Protein AF-A0A919L2W4-F1 (afdb_monomer)

Secondary structure (DSSP, 8-state):
--------TTPPPSS-TT----SSHHHHHHHHHHHHHHHHHHHHHHHTT-S-HHHHHHHHHHHHHHHHHHHHHHHHHHHHHH-S---

Sequence (87 aa):
MSGSTRHEWGRPAEGPWWRFVPRNRASGVLSLVAGVLLVGQSVLYLALGGDSAGRTVLEVVVGVLGVLLVLRSVDGLRVLDRGPGPE

Radius of gyration: 18.16 Å; Cα contacts (8 Å, |Δi|>4): 69; chains: 1; bounding box: 36×19×65 Å

Mean predicted aligned error: 10.89 Å

Structure (mmCIF, N/CA/C/O backbone):
data_AF-A0A919L2W4-F1
#
_entry.id   AF-A0A919L2W4-F1
#
loop_
_atom_site.group_PDB
_atom_site.id
_atom_site.type_symbol
_atom_site.label_atom_id
_atom_site.label_alt_id
_atom_site.label_comp_id
_atom_site.label_asym_id
_atom_site.label_entity_id
_atom_site.label_seq_id
_atom_site.pdbx_PDB_ins_code
_atom_site.Cartn_x
_atom_site.Cartn_y
_atom_site.Cartn_z
_atom_site.occupancy
_atom_site.B_iso_or_equiv
_atom_site.auth_seq_id
_atom_site.auth_comp_id
_atom_site.auth_asym_id
_atom_site.auth_atom_id
_atom_site.pdbx_PDB_model_num
ATOM 1 N N . MET A 1 1 ? -14.609 0.532 47.370 1.00 41.41 1 MET A N 1
ATOM 2 C CA . MET A 1 1 ? -14.983 1.033 46.029 1.00 41.41 1 MET A CA 1
ATOM 3 C C . MET A 1 1 ? -13.852 1.917 45.530 1.00 41.41 1 MET A C 1
ATOM 5 O O . MET A 1 1 ? -13.687 3.013 46.039 1.00 41.41 1 MET A O 1
ATOM 9 N N . SER A 1 2 ? -13.013 1.412 44.628 1.00 42.03 2 SER A N 1
ATOM 10 C CA . SER A 1 2 ? -11.986 2.205 43.940 1.00 42.03 2 SER A CA 1
ATOM 11 C C . SER A 1 2 ? -11.715 1.529 42.599 1.00 42.03 2 SER A C 1
ATOM 13 O O . SER A 1 2 ? -10.832 0.687 42.472 1.00 42.03 2 SER A O 1
ATOM 15 N N . GLY A 1 3 ? -12.590 1.796 41.630 1.00 42.59 3 GLY A N 1
ATOM 16 C CA . GLY A 1 3 ? -12.403 1.382 40.245 1.00 42.59 3 GLY A CA 1
ATOM 17 C C . GLY A 1 3 ? -11.583 2.452 39.550 1.00 42.59 3 GLY A C 1
ATOM 18 O O . GLY A 1 3 ? -12.140 3.415 39.032 1.00 42.59 3 GLY A O 1
ATOM 19 N N . SER A 1 4 ? -10.256 2.333 39.600 1.00 48.19 4 SER A N 1
ATOM 20 C CA . SER A 1 4 ? -9.386 3.219 38.837 1.00 48.19 4 SER A CA 1
ATOM 21 C C . SER A 1 4 ? -9.580 2.929 37.350 1.00 48.19 4 SER A C 1
ATOM 23 O O . SER A 1 4 ? -9.031 1.963 36.823 1.00 48.19 4 SER A O 1
ATOM 25 N N . THR A 1 5 ? -10.335 3.778 36.662 1.00 50.91 5 THR A N 1
ATOM 26 C CA . THR A 1 5 ? -10.355 3.876 35.201 1.00 50.91 5 THR A CA 1
ATOM 27 C C . THR A 1 5 ? -9.020 4.458 34.735 1.00 50.91 5 THR A C 1
ATOM 29 O O . THR A 1 5 ? -8.931 5.608 34.303 1.00 50.91 5 THR A O 1
ATOM 32 N N . ARG A 1 6 ? -7.934 3.686 34.869 1.00 45.25 6 ARG A N 1
ATOM 33 C CA . ARG A 1 6 ? -6.715 3.971 34.118 1.00 45.25 6 ARG A CA 1
ATOM 34 C C . ARG A 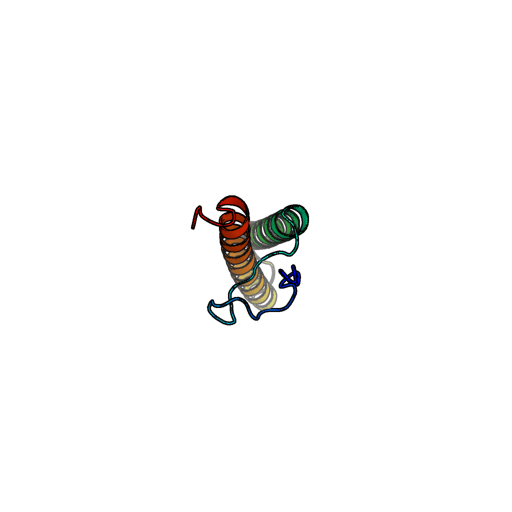1 6 ? -7.022 3.620 32.680 1.00 45.25 6 ARG A C 1
ATOM 36 O O . ARG A 1 6 ? -7.026 2.459 32.301 1.00 45.25 6 ARG A O 1
ATOM 43 N N . HIS A 1 7 ? -7.297 4.658 31.906 1.00 45.56 7 HIS A N 1
ATOM 44 C CA . HIS A 1 7 ? -7.071 4.653 30.478 1.00 45.56 7 HIS A CA 1
ATOM 45 C C . HIS A 1 7 ? -5.772 3.895 30.156 1.00 45.56 7 HIS A C 1
ATOM 47 O O . HIS A 1 7 ? -4.678 4.392 30.424 1.00 45.56 7 HIS A O 1
ATOM 53 N N . GLU A 1 8 ? -5.894 2.702 29.582 1.00 47.16 8 GLU A N 1
ATOM 54 C CA . GLU A 1 8 ? -4.772 1.874 29.130 1.00 47.16 8 GLU A CA 1
ATOM 55 C C . GLU A 1 8 ? -4.188 2.397 27.812 1.00 47.16 8 GLU A C 1
ATOM 57 O O . GLU A 1 8 ? -3.970 1.664 26.850 1.00 47.16 8 GLU A O 1
ATOM 62 N N . TRP A 1 9 ? -3.915 3.700 27.751 1.00 44.12 9 TRP A N 1
ATOM 63 C CA . TRP A 1 9 ? -3.072 4.251 26.703 1.00 44.12 9 TRP A CA 1
ATOM 64 C C . TRP A 1 9 ? -1.630 3.847 27.010 1.00 44.12 9 TRP A C 1
ATOM 66 O O . TRP A 1 9 ? -1.031 4.352 27.956 1.00 44.12 9 TRP A O 1
ATOM 76 N N . GLY A 1 10 ? -1.078 2.927 26.217 1.00 40.97 10 GLY A N 1
ATOM 77 C CA . GLY A 1 10 ? 0.327 2.523 26.316 1.00 40.97 10 GLY A CA 1
ATOM 78 C C . GLY A 1 10 ? 0.578 1.088 26.772 1.00 40.97 10 GLY A C 1
ATOM 79 O O . GLY A 1 10 ? 1.743 0.732 26.945 1.00 40.97 10 GLY A O 1
ATOM 80 N N . ARG A 1 11 ? -0.452 0.236 26.915 1.00 45.19 11 ARG A N 1
ATOM 81 C CA . ARG A 1 11 ? -0.176 -1.206 26.900 1.00 45.19 11 ARG A CA 1
ATOM 82 C C . ARG A 1 11 ? 0.411 -1.557 25.528 1.00 45.19 11 ARG A C 1
ATOM 84 O O . ARG A 1 11 ? -0.163 -1.133 24.518 1.00 45.19 11 ARG A O 1
ATOM 91 N N . PRO A 1 12 ? 1.554 -2.268 25.458 1.00 47.31 12 PRO A N 1
ATOM 92 C CA . PRO A 1 12 ? 1.999 -2.832 24.194 1.00 47.31 12 PRO A CA 1
ATOM 93 C C . PRO A 1 12 ? 0.819 -3.632 23.658 1.00 47.31 12 PRO A C 1
ATOM 95 O O . PRO A 1 12 ? 0.207 -4.380 24.420 1.00 47.31 12 PRO A O 1
ATOM 98 N N . ALA A 1 13 ? 0.439 -3.401 22.399 1.00 55.94 13 ALA A N 1
ATOM 99 C CA . ALA A 1 13 ? -0.611 -4.189 21.776 1.00 55.94 13 ALA A CA 1
ATOM 100 C C . ALA A 1 13 ? -0.295 -5.654 22.091 1.00 55.94 13 ALA A C 1
ATOM 102 O O . ALA A 1 13 ? 0.793 -6.103 21.743 1.00 55.94 13 ALA A O 1
ATOM 103 N N . GLU A 1 14 ? -1.187 -6.382 22.765 1.00 54.94 14 GLU A N 1
ATOM 104 C CA . GLU A 1 14 ? -0.991 -7.797 23.137 1.00 54.94 14 GLU A CA 1
ATOM 105 C C . GLU A 1 14 ? -0.929 -8.723 21.894 1.00 54.94 14 GLU A C 1
ATOM 107 O O . GLU A 1 14 ? -1.150 -9.926 21.953 1.00 54.94 14 GLU A O 1
ATOM 112 N N . GLY A 1 15 ? -0.637 -8.154 20.723 1.00 58.50 15 GLY A N 1
ATOM 113 C CA . GLY A 1 15 ? -0.383 -8.827 19.472 1.00 58.50 15 GLY A CA 1
ATOM 114 C C . GLY A 1 15 ? 1.074 -8.688 19.029 1.00 58.50 15 GLY A C 1
ATOM 115 O O . GLY A 1 15 ? 1.910 -8.087 19.700 1.00 58.50 15 GLY A O 1
ATOM 116 N N . PRO A 1 16 ? 1.395 -9.247 17.859 1.00 59.44 16 PRO A N 1
ATOM 117 C CA . PRO A 1 16 ? 2.746 -9.204 17.328 1.00 59.44 16 PRO A CA 1
ATOM 118 C C . PRO A 1 16 ? 3.282 -7.769 17.212 1.00 59.44 16 PRO A C 1
ATOM 120 O O . PRO A 1 16 ? 2.531 -6.858 16.873 1.00 59.44 16 PRO A O 1
ATOM 123 N N . TRP A 1 17 ? 4.590 -7.573 17.404 1.00 64.00 17 TRP A N 1
ATOM 124 C CA . TRP A 1 17 ? 5.273 -6.265 17.324 1.00 64.00 17 TRP A CA 1
ATOM 125 C C . TRP A 1 17 ? 5.039 -5.505 16.000 1.00 64.00 17 TRP A C 1
ATOM 127 O O . TRP A 1 17 ? 5.212 -4.290 15.922 1.00 64.00 17 TRP A O 1
ATOM 137 N N . TRP A 1 18 ? 4.605 -6.207 14.953 1.00 63.53 18 TRP A N 1
ATOM 138 C CA . TRP A 1 18 ? 4.243 -5.655 13.649 1.00 63.53 18 TRP A CA 1
ATOM 139 C C . TRP A 1 18 ? 2.778 -5.192 13.537 1.00 63.53 18 TRP A C 1
ATOM 141 O O . TRP A 1 18 ? 2.372 -4.707 12.479 1.00 63.53 18 TRP A O 1
ATOM 151 N N . ARG A 1 19 ? 1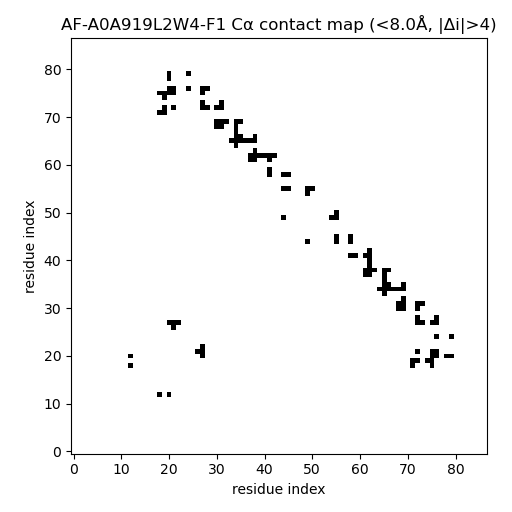.971 -5.300 14.598 1.00 61.56 19 ARG A N 1
ATOM 152 C CA . ARG A 1 19 ? 0.552 -4.927 14.598 1.00 61.56 19 ARG A CA 1
ATOM 153 C C . ARG A 1 19 ? 0.393 -3.439 14.923 1.00 61.56 19 ARG A C 1
ATOM 155 O O . ARG A 1 19 ? 0.796 -2.969 15.982 1.00 61.56 19 ARG A O 1
ATOM 162 N N . PHE A 1 20 ? -0.190 -2.681 13.999 1.00 67.00 20 PHE A N 1
ATOM 163 C CA . PHE A 1 20 ? -0.582 -1.289 14.236 1.00 67.00 20 PHE A CA 1
ATOM 164 C C . PHE A 1 20 ? -2.000 -1.242 14.748 1.00 67.00 20 PHE A C 1
ATOM 166 O O . PHE A 1 20 ? -2.903 -1.768 14.101 1.00 67.00 20 PHE A O 1
ATOM 173 N N . VAL A 1 21 ? -2.202 -0.545 15.852 1.00 67.50 21 VAL A N 1
ATOM 174 C CA . VAL A 1 21 ? -3.533 -0.116 16.252 1.00 67.50 21 VAL A CA 1
ATOM 175 C C . VAL A 1 21 ? -3.530 1.409 16.147 1.00 67.50 21 VAL A C 1
ATOM 177 O O . VAL A 1 21 ? -2.830 2.062 16.923 1.00 67.50 21 VAL A O 1
ATOM 180 N N . PRO A 1 22 ? -4.207 1.998 15.144 1.00 66.69 22 PRO A N 1
ATOM 181 C CA . PRO A 1 22 ? -4.247 3.444 14.998 1.00 66.69 22 PRO A CA 1
ATOM 182 C C . PRO A 1 22 ? -4.935 4.070 16.213 1.00 66.69 22 PRO A C 1
ATOM 184 O O . PRO A 1 22 ? -5.932 3.547 16.704 1.00 66.69 22 PRO A O 1
ATOM 187 N N . ARG A 1 23 ? -4.421 5.215 16.680 1.00 71.31 23 ARG A N 1
ATOM 188 C CA . ARG A 1 23 ? -4.946 5.907 17.872 1.00 71.31 23 ARG A CA 1
ATOM 189 C C . ARG A 1 23 ? -6.433 6.252 17.723 1.00 71.31 23 ARG A C 1
ATOM 191 O O . ARG A 1 23 ? -7.204 6.080 18.658 1.00 71.31 23 ARG A O 1
ATOM 198 N N . ASN A 1 24 ? -6.816 6.706 16.526 1.00 77.12 24 ASN A N 1
ATOM 199 C CA . ASN A 1 24 ? -8.174 7.103 16.159 1.00 77.12 24 ASN A CA 1
ATOM 200 C C . ASN A 1 24 ? -8.496 6.576 14.747 1.00 77.12 24 ASN A C 1
ATOM 202 O O . ASN A 1 24 ? -7.589 6.461 13.916 1.00 77.12 24 ASN A O 1
ATOM 206 N N . ARG A 1 25 ? -9.786 6.375 14.423 1.00 78.25 25 ARG A N 1
ATOM 207 C CA . ARG A 1 25 ? -10.233 5.977 13.067 1.00 78.25 25 ARG A CA 1
ATOM 208 C C . ARG A 1 25 ? -9.669 6.886 11.971 1.00 78.25 25 ARG A C 1
ATOM 210 O O . ARG A 1 25 ? -9.174 6.383 10.972 1.00 78.25 25 ARG A O 1
ATOM 217 N N . ALA A 1 26 ? -9.664 8.204 12.192 1.00 82.69 26 ALA A N 1
ATOM 218 C CA . ALA A 1 26 ? -9.126 9.178 11.240 1.00 82.69 26 ALA A CA 1
ATOM 219 C C . ALA A 1 26 ? -7.653 8.910 10.877 1.00 82.69 26 ALA A C 1
ATOM 221 O O . ALA A 1 26 ? -7.287 8.973 9.708 1.00 82.69 26 ALA A O 1
ATOM 222 N N . SER A 1 27 ? -6.820 8.542 11.858 1.00 79.12 27 SER A N 1
ATOM 223 C CA . SER A 1 27 ? -5.415 8.197 11.613 1.00 79.12 27 SER A CA 1
ATOM 224 C C . SER A 1 27 ? -5.280 6.890 10.832 1.00 79.12 27 SER A C 1
ATOM 226 O O . SER A 1 27 ? -4.451 6.824 9.932 1.00 79.12 27 SER A O 1
ATOM 228 N N . GLY A 1 28 ? -6.103 5.878 11.129 1.00 82.75 28 GLY A N 1
ATOM 229 C CA . GLY A 1 28 ? -6.103 4.618 10.379 1.00 82.75 28 GLY A CA 1
ATOM 230 C C . GLY A 1 28 ? -6.548 4.794 8.926 1.00 82.75 28 GLY A C 1
ATOM 231 O O . GLY A 1 28 ? -5.931 4.237 8.024 1.00 82.75 28 GLY A O 1
ATOM 232 N N . VAL A 1 29 ? -7.570 5.623 8.687 1.00 86.94 29 VAL A N 1
ATOM 233 C CA . VAL A 1 29 ? -8.032 5.971 7.333 1.00 86.94 29 VAL A CA 1
ATOM 234 C C . VAL A 1 29 ? -6.966 6.766 6.582 1.00 86.94 29 VAL A C 1
ATOM 236 O O . VAL A 1 29 ? -6.717 6.485 5.416 1.00 86.94 29 VAL A O 1
ATOM 239 N N . LEU A 1 30 ? -6.286 7.710 7.235 1.00 89.75 30 LEU A N 1
ATOM 240 C CA . LEU A 1 30 ? -5.212 8.474 6.599 1.00 89.75 30 LEU A CA 1
ATOM 241 C C . LEU A 1 30 ? -4.030 7.573 6.208 1.00 89.75 30 LEU A C 1
ATOM 243 O O . LEU A 1 30 ? -3.524 7.685 5.094 1.00 89.75 30 LEU A O 1
ATOM 247 N N . SER A 1 31 ? -3.635 6.633 7.075 1.00 86.00 31 SER A N 1
ATOM 248 C CA . SER A 1 31 ? -2.622 5.620 6.746 1.00 86.00 31 SER A CA 1
ATOM 249 C C . SER A 1 31 ? -3.064 4.700 5.604 1.00 86.00 31 SER A C 1
ATOM 251 O O . SER A 1 31 ? -2.254 4.381 4.734 1.00 86.00 31 SER A O 1
ATOM 253 N N . LEU A 1 32 ? -4.346 4.325 5.558 1.00 89.25 32 LEU A N 1
ATOM 254 C CA . LEU A 1 32 ? -4.918 3.548 4.460 1.00 89.25 32 LEU A CA 1
ATOM 255 C C . LEU A 1 32 ? -4.838 4.312 3.131 1.00 89.25 32 LEU A C 1
ATOM 257 O O . LEU A 1 32 ? -4.355 3.764 2.144 1.00 89.25 32 LEU A O 1
ATOM 261 N N . VAL A 1 33 ? -5.263 5.579 3.116 1.00 92.56 33 VAL A N 1
ATOM 262 C CA . VAL A 1 33 ? -5.201 6.450 1.931 1.00 92.56 33 VAL A CA 1
ATOM 263 C C . VAL A 1 33 ? -3.757 6.618 1.465 1.00 92.56 33 VAL A C 1
ATOM 265 O O . VAL A 1 33 ? -3.484 6.453 0.280 1.00 92.56 33 VAL A O 1
ATOM 268 N N . ALA A 1 34 ? -2.820 6.871 2.383 1.00 91.50 34 ALA A N 1
ATOM 269 C CA . ALA A 1 34 ? -1.400 6.966 2.053 1.00 91.50 34 ALA A CA 1
ATOM 270 C C . ALA A 1 34 ? -0.870 5.670 1.415 1.00 91.50 34 ALA A C 1
ATOM 272 O O . ALA A 1 34 ? -0.182 5.725 0.398 1.00 91.50 34 ALA A O 1
ATOM 273 N N . GLY A 1 35 ? -1.235 4.506 1.961 1.00 90.62 35 GLY A N 1
ATOM 274 C CA . GLY A 1 35 ? -0.869 3.209 1.389 1.00 90.62 35 GLY A CA 1
ATOM 275 C C . GLY A 1 35 ? -1.424 3.007 -0.022 1.00 90.62 35 GLY A C 1
ATOM 276 O O . GLY A 1 35 ? -0.683 2.614 -0.919 1.00 90.62 35 GLY A O 1
ATOM 277 N N . VAL A 1 36 ? -2.699 3.341 -0.248 1.00 94.06 36 VAL A N 1
ATOM 278 C CA . VAL A 1 36 ? -3.333 3.251 -1.576 1.00 94.06 36 VAL A CA 1
ATOM 279 C C . VAL A 1 36 ? -2.656 4.181 -2.582 1.00 94.06 36 VAL A C 1
ATOM 281 O O . VAL A 1 36 ? -2.406 3.766 -3.711 1.00 94.06 36 VAL A O 1
ATOM 284 N N . LEU A 1 37 ? -2.321 5.411 -2.184 1.00 94.62 37 LEU A N 1
ATOM 285 C CA . LEU A 1 37 ? -1.625 6.363 -3.052 1.00 94.62 37 LEU A CA 1
ATOM 286 C C . LEU A 1 37 ? -0.227 5.868 -3.438 1.00 94.62 37 LEU A C 1
ATOM 288 O O . LEU A 1 37 ? 0.130 5.955 -4.609 1.00 94.62 37 LEU A O 1
ATOM 292 N N . LEU A 1 38 ? 0.532 5.304 -2.493 1.00 92.25 38 LEU A N 1
ATOM 293 C CA . LEU A 1 38 ? 1.851 4.722 -2.773 1.00 92.25 38 LEU A CA 1
ATOM 294 C C . LEU A 1 38 ? 1.763 3.560 -3.766 1.00 92.25 38 LEU A C 1
ATOM 296 O O . LEU A 1 38 ? 2.518 3.517 -4.737 1.00 92.25 38 LEU A O 1
ATOM 300 N N . VAL A 1 39 ? 0.811 2.644 -3.560 1.00 93.31 39 VAL A N 1
ATOM 301 C CA . VAL A 1 39 ? 0.583 1.522 -4.484 1.00 93.31 39 VAL A CA 1
ATOM 302 C C . VAL A 1 39 ? 0.162 2.036 -5.858 1.00 93.31 39 VAL A C 1
ATOM 304 O O . VAL A 1 39 ? 0.733 1.620 -6.862 1.00 93.31 39 VAL A O 1
ATOM 307 N N . GLY A 1 40 ? -0.793 2.967 -5.915 1.00 92.75 40 GLY A N 1
ATOM 308 C CA . GLY A 1 40 ? -1.269 3.551 -7.168 1.00 92.75 40 GLY A CA 1
ATOM 309 C C . GLY A 1 40 ? -0.159 4.258 -7.945 1.00 92.75 40 GLY A C 1
ATOM 310 O O . GLY A 1 40 ? -0.039 4.064 -9.151 1.00 92.75 40 GLY A O 1
ATOM 311 N N . GLN A 1 41 ? 0.693 5.019 -7.257 1.00 94.19 41 GLN A N 1
ATOM 312 C CA . GLN A 1 41 ? 1.834 5.705 -7.860 1.00 94.19 41 GLN A CA 1
ATOM 313 C C . GLN A 1 41 ? 2.894 4.723 -8.376 1.00 94.19 41 GLN A C 1
ATOM 315 O O . GLN A 1 41 ? 3.379 4.904 -9.494 1.00 94.19 41 GLN A O 1
ATOM 320 N N . SER A 1 42 ? 3.191 3.661 -7.620 1.00 91.44 42 SER A N 1
ATOM 321 C CA . SER A 1 42 ? 4.132 2.612 -8.044 1.00 91.44 42 SER A CA 1
ATOM 322 C C . SER A 1 42 ? 3.612 1.873 -9.282 1.00 91.44 42 SER A C 1
ATOM 324 O O . SER A 1 42 ? 4.336 1.683 -10.256 1.00 91.44 42 SER A O 1
ATOM 326 N N . VAL A 1 43 ? 2.325 1.501 -9.285 1.00 92.38 43 VAL A N 1
ATOM 327 C CA . VAL A 1 43 ? 1.669 0.851 -10.432 1.00 92.38 43 VAL A CA 1
ATOM 328 C C . VAL A 1 43 ? 1.671 1.767 -11.650 1.00 92.38 43 VAL A C 1
ATOM 330 O O . VAL A 1 43 ? 1.992 1.309 -12.742 1.00 92.38 43 VAL A O 1
ATOM 333 N N . LEU A 1 44 ? 1.356 3.054 -11.477 1.00 93.69 44 LEU A N 1
ATOM 334 C CA . LEU A 1 44 ? 1.367 4.023 -12.570 1.00 93.69 44 LEU A CA 1
ATOM 335 C C . LEU A 1 44 ? 2.771 4.179 -13.164 1.00 93.69 44 LEU A C 1
ATOM 337 O O . LEU A 1 44 ? 2.918 4.158 -14.382 1.00 93.69 44 LEU A O 1
ATOM 341 N N . TYR A 1 45 ? 3.801 4.287 -12.322 1.00 92.06 45 TYR A N 1
ATOM 342 C CA . TYR A 1 45 ? 5.185 4.380 -12.783 1.00 92.06 45 TYR A CA 1
ATOM 343 C C . TYR A 1 45 ? 5.599 3.150 -13.605 1.00 92.06 45 TYR A C 1
ATOM 345 O O . TYR A 1 45 ? 6.157 3.281 -14.695 1.00 92.06 45 TYR A O 1
ATOM 353 N N . LEU A 1 46 ? 5.287 1.951 -13.105 1.00 90.12 46 LEU A N 1
ATOM 354 C CA . LEU A 1 46 ? 5.599 0.698 -13.794 1.00 90.12 46 LEU A CA 1
ATOM 355 C C . LEU A 1 46 ? 4.798 0.542 -15.095 1.00 90.12 46 LEU A C 1
ATOM 357 O O . LEU A 1 46 ? 5.345 0.091 -16.098 1.00 90.12 46 LEU A O 1
ATOM 361 N N . ALA A 1 47 ? 3.528 0.955 -15.106 1.00 91.94 47 ALA A N 1
ATOM 362 C CA . ALA A 1 47 ? 2.665 0.896 -16.285 1.00 91.94 47 ALA A CA 1
ATOM 363 C C . ALA A 1 47 ? 3.103 1.861 -17.397 1.00 91.94 47 ALA A C 1
ATOM 365 O O . ALA A 1 47 ? 2.922 1.558 -18.574 1.00 91.94 47 ALA A O 1
ATOM 366 N N . LEU A 1 48 ? 3.702 3.001 -17.037 1.00 92.50 48 LEU A N 1
ATOM 367 C CA . LEU A 1 48 ? 4.241 3.978 -17.987 1.00 92.50 48 LEU A CA 1
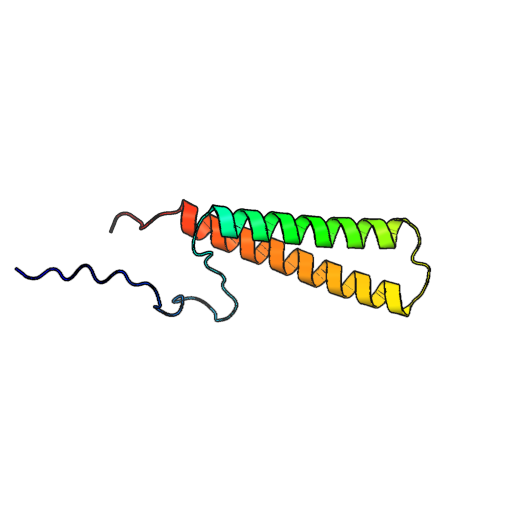ATOM 368 C C . LEU A 1 48 ? 5.624 3.597 -18.542 1.00 92.50 48 LEU A C 1
ATOM 370 O O . LEU A 1 48 ? 6.176 4.342 -19.345 1.00 92.50 48 LEU A O 1
ATOM 374 N N . GLY A 1 49 ? 6.159 2.431 -18.171 1.00 80.06 49 GLY A N 1
ATOM 375 C CA . GLY A 1 49 ? 7.343 1.865 -18.816 1.00 80.06 49 GLY A CA 1
ATOM 376 C C . GLY A 1 49 ? 8.682 2.252 -18.192 1.00 80.06 49 GLY A C 1
ATOM 377 O O . GLY A 1 49 ? 9.682 2.185 -18.893 1.00 80.06 49 GLY A O 1
ATOM 378 N N . GLY A 1 50 ? 8.703 2.617 -16.902 1.00 77.25 50 GLY A N 1
ATOM 379 C CA . GLY A 1 50 ? 9.892 2.692 -16.040 1.00 77.25 50 GLY A CA 1
ATOM 380 C C . GLY A 1 50 ? 11.216 3.091 -16.711 1.00 77.25 50 GLY A C 1
ATOM 381 O O . GLY A 1 50 ? 11.982 2.238 -17.143 1.00 77.25 50 GLY A O 1
ATOM 382 N N . ASP A 1 51 ? 11.552 4.382 -16.694 1.00 82.88 51 ASP A N 1
ATOM 383 C CA . ASP A 1 51 ? 12.704 4.938 -17.432 1.00 82.88 51 ASP A CA 1
ATOM 384 C C . ASP A 1 51 ? 14.096 4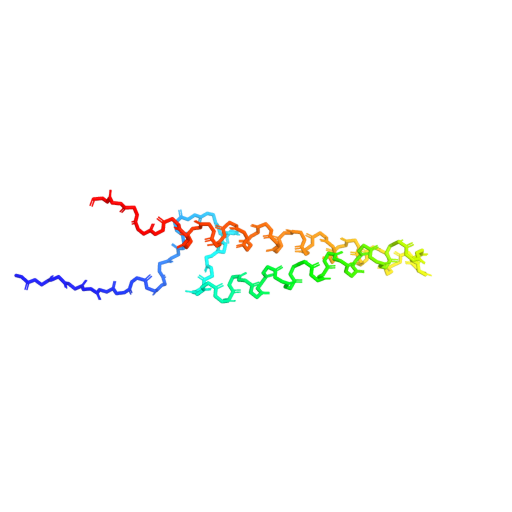.423 -17.002 1.00 82.88 51 ASP A C 1
ATOM 386 O O . ASP A 1 51 ? 15.090 4.645 -17.692 1.00 82.88 51 ASP A O 1
ATOM 390 N N . SER A 1 52 ? 14.218 3.777 -15.835 1.00 89.44 52 SER A N 1
ATOM 391 C CA . SER A 1 52 ? 15.493 3.208 -15.373 1.00 89.44 52 SER A CA 1
ATOM 392 C C . SER A 1 52 ? 15.305 1.992 -14.467 1.00 89.44 52 SER A C 1
ATOM 394 O O . SER A 1 52 ? 14.376 1.936 -13.657 1.00 89.44 52 SER A O 1
ATOM 396 N N . ALA A 1 53 ? 16.236 1.036 -14.546 1.00 89.06 53 ALA A N 1
ATOM 397 C CA . ALA A 1 53 ? 16.205 -0.183 -13.734 1.00 89.06 53 ALA A CA 1
ATOM 398 C C . ALA A 1 53 ? 16.274 0.116 -12.225 1.00 89.06 53 ALA A C 1
ATOM 400 O O . ALA A 1 53 ? 15.502 -0.440 -11.448 1.00 89.06 53 ALA A O 1
ATOM 401 N N . GLY A 1 54 ? 17.144 1.043 -11.805 1.00 90.69 54 GLY A N 1
ATOM 402 C CA . GLY A 1 54 ? 17.271 1.425 -10.394 1.00 90.69 54 GLY A CA 1
ATOM 403 C C . GLY A 1 54 ? 15.993 2.049 -9.831 1.00 90.69 54 GLY A C 1
ATOM 404 O O . GLY A 1 54 ? 15.553 1.689 -8.740 1.00 90.69 54 GLY A O 1
ATOM 405 N N . ARG A 1 55 ? 15.346 2.931 -10.602 1.00 88.50 55 ARG A N 1
ATOM 406 C CA . ARG A 1 55 ? 14.073 3.537 -10.202 1.00 88.50 55 ARG A CA 1
ATOM 407 C C . ARG A 1 55 ? 12.935 2.521 -10.215 1.00 88.50 55 ARG A C 1
ATOM 409 O O . ARG A 1 55 ? 12.142 2.513 -9.291 1.00 88.50 55 ARG A O 1
ATOM 416 N N . THR A 1 56 ? 12.917 1.600 -11.175 1.00 91.50 56 THR A N 1
ATOM 417 C CA . THR A 1 56 ? 11.960 0.480 -11.209 1.00 91.50 56 THR A CA 1
ATOM 418 C C . THR A 1 56 ? 12.042 -0.370 -9.941 1.00 91.50 56 THR A C 1
ATOM 420 O O . THR A 1 56 ? 11.018 -0.652 -9.328 1.00 91.50 56 THR A O 1
ATOM 423 N N . VAL A 1 57 ? 13.251 -0.738 -9.500 1.00 93.44 57 VAL A N 1
ATOM 424 C CA . VAL A 1 57 ? 13.438 -1.498 -8.252 1.00 93.44 57 VAL A CA 1
ATOM 425 C C . VAL A 1 57 ? 12.953 -0.701 -7.042 1.00 93.44 57 VAL A C 1
ATOM 427 O O . VAL A 1 57 ? 12.237 -1.248 -6.206 1.00 93.44 57 VAL A O 1
ATOM 430 N N . LEU A 1 58 ? 13.301 0.588 -6.958 1.00 92.81 58 LEU A N 1
ATOM 431 C CA . LEU A 1 58 ? 12.823 1.463 -5.886 1.00 92.81 58 LEU A CA 1
ATOM 432 C C . LEU A 1 58 ? 11.290 1.510 -5.843 1.00 92.81 58 LEU A C 1
ATOM 434 O O . LEU A 1 58 ? 10.705 1.372 -4.776 1.00 92.81 58 LEU A O 1
ATOM 438 N N . GLU A 1 59 ? 10.646 1.652 -6.996 1.00 92.62 59 GLU A N 1
ATOM 439 C CA . GLU A 1 59 ? 9.189 1.754 -7.130 1.00 92.62 59 GLU A CA 1
ATOM 440 C C . GLU A 1 59 ? 8.493 0.436 -6.781 1.00 92.62 59 GLU A C 1
ATOM 442 O O . GLU A 1 59 ? 7.467 0.431 -6.108 1.00 92.62 59 GLU A O 1
ATOM 447 N N . VAL A 1 60 ? 9.093 -0.708 -7.119 1.00 92.62 60 VAL A N 1
ATOM 448 C CA . VAL A 1 60 ? 8.617 -2.013 -6.636 1.00 92.62 60 VAL A CA 1
ATOM 449 C C . VAL A 1 60 ? 8.702 -2.093 -5.108 1.00 92.62 60 VAL A C 1
ATOM 451 O O . VAL A 1 60 ? 7.741 -2.519 -4.466 1.00 92.62 60 VAL A O 1
ATOM 454 N N . VAL A 1 61 ? 9.813 -1.656 -4.503 1.00 95.00 61 VAL A N 1
ATOM 455 C CA . VAL A 1 61 ? 9.971 -1.638 -3.037 1.00 95.00 61 VAL A CA 1
ATOM 456 C C . VAL A 1 61 ? 8.940 -0.714 -2.386 1.00 95.00 61 VAL A C 1
ATOM 458 O O . VAL A 1 61 ? 8.288 -1.111 -1.418 1.00 95.00 61 VAL A O 1
ATOM 461 N N . VAL A 1 62 ? 8.746 0.488 -2.930 1.00 93.75 62 VAL A N 1
ATOM 462 C CA . VAL A 1 62 ? 7.728 1.444 -2.468 1.00 93.75 62 VAL A CA 1
ATOM 463 C C . VAL A 1 62 ? 6.327 0.843 -2.582 1.00 93.75 62 VAL A C 1
ATOM 465 O O . VAL A 1 62 ? 5.554 0.926 -1.627 1.00 93.75 62 VAL A O 1
ATOM 468 N N . GLY A 1 63 ? 6.021 0.158 -3.684 1.00 92.94 63 GLY A N 1
ATOM 469 C CA . GLY A 1 63 ? 4.755 -0.541 -3.882 1.00 92.94 63 GLY A CA 1
ATOM 470 C C . GLY A 1 63 ? 4.515 -1.627 -2.834 1.00 92.94 63 GLY A C 1
ATOM 471 O O . GLY A 1 63 ? 3.439 -1.676 -2.236 1.00 92.94 63 GLY A O 1
ATOM 472 N N . VAL A 1 64 ? 5.525 -2.452 -2.535 1.00 94.75 64 VAL A N 1
ATOM 473 C CA . VAL A 1 64 ? 5.447 -3.479 -1.478 1.00 94.75 64 VAL A CA 1
ATOM 474 C C . VAL A 1 64 ? 5.202 -2.843 -0.108 1.00 94.75 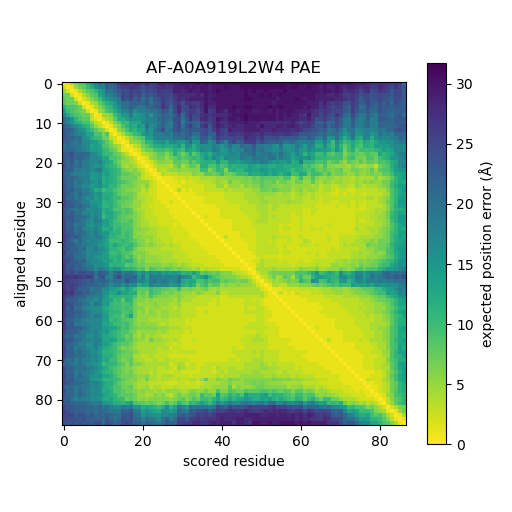64 VAL A C 1
ATOM 476 O O . VAL A 1 64 ? 4.330 -3.299 0.636 1.00 94.75 64 VAL A O 1
ATOM 479 N N . LEU A 1 65 ? 5.916 -1.764 0.223 1.00 93.06 65 LEU A N 1
ATOM 480 C CA . LEU A 1 65 ? 5.695 -1.018 1.466 1.00 93.06 65 LEU A CA 1
ATOM 481 C C . LEU A 1 65 ? 4.284 -0.417 1.527 1.00 93.06 65 LEU A C 1
ATOM 483 O O . LEU A 1 65 ? 3.643 -0.468 2.578 1.00 93.06 65 LEU A O 1
ATOM 487 N N . GLY A 1 66 ? 3.772 0.092 0.404 1.00 91.50 66 GLY A N 1
ATOM 488 C CA . GLY A 1 66 ? 2.401 0.578 0.273 1.00 91.50 66 GLY A CA 1
ATOM 489 C C . GLY A 1 66 ? 1.369 -0.516 0.556 1.00 91.50 66 GLY A C 1
ATOM 490 O O . GLY A 1 66 ? 0.459 -0.304 1.357 1.00 91.50 66 GLY A O 1
ATOM 491 N N . VAL A 1 67 ? 1.544 -1.716 -0.011 1.00 92.62 67 VAL A N 1
ATOM 492 C CA . VAL A 1 67 ? 0.669 -2.875 0.252 1.00 92.62 67 VAL A CA 1
ATOM 493 C C . VAL A 1 67 ? 0.692 -3.256 1.732 1.00 92.62 67 VAL A C 1
ATOM 495 O O . VAL A 1 67 ? -0.366 -3.427 2.340 1.00 92.62 67 VAL A O 1
ATOM 498 N N . LEU A 1 68 ? 1.879 -3.341 2.339 1.00 91.31 68 LEU A N 1
ATOM 499 C CA . LEU A 1 68 ? 2.012 -3.630 3.770 1.00 91.31 68 LEU A CA 1
ATOM 500 C C . LEU A 1 68 ? 1.306 -2.576 4.629 1.00 91.31 68 LEU A C 1
ATOM 502 O O . LEU A 1 68 ? 0.633 -2.925 5.600 1.00 91.31 68 LEU A O 1
ATOM 506 N N . LEU A 1 69 ? 1.410 -1.296 4.259 1.00 88.38 69 LEU A N 1
ATOM 507 C CA . LEU A 1 69 ? 0.737 -0.202 4.954 1.00 88.38 69 LEU A CA 1
ATOM 508 C C . LEU A 1 69 ? -0.790 -0.304 4.838 1.00 88.38 69 LEU A C 1
ATOM 510 O O . LEU A 1 69 ? -1.484 -0.093 5.836 1.00 88.38 69 LEU A O 1
ATOM 514 N N . VAL A 1 70 ? -1.314 -0.668 3.662 1.00 90.25 70 VAL A N 1
ATOM 515 C CA . VAL A 1 70 ? -2.750 -0.909 3.443 1.00 90.25 70 VAL A CA 1
ATOM 516 C C . VAL A 1 70 ? -3.239 -2.051 4.328 1.00 90.25 70 VAL A C 1
ATOM 518 O O . VAL A 1 70 ? -4.174 -1.852 5.102 1.00 90.25 70 VAL A O 1
ATOM 5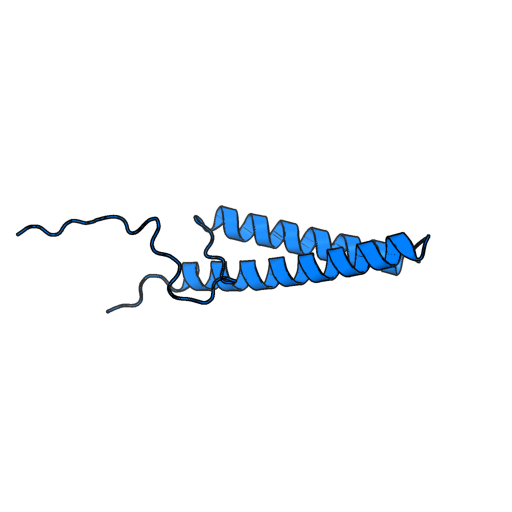21 N N . LEU A 1 71 ? -2.583 -3.215 4.279 1.00 88.69 71 LEU A N 1
ATOM 522 C CA . LEU A 1 71 ? -2.962 -4.386 5.079 1.00 88.69 71 LEU A CA 1
ATOM 523 C C . LEU A 1 71 ? -2.951 -4.067 6.579 1.00 88.69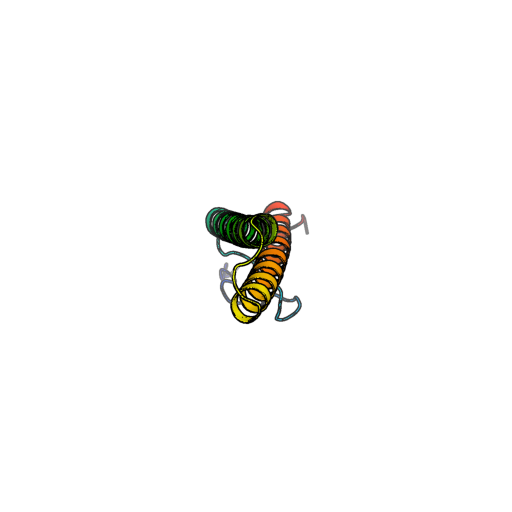 71 LEU A C 1
ATOM 525 O O . LEU A 1 71 ? -3.936 -4.299 7.280 1.00 88.69 71 LEU A O 1
ATOM 529 N N . ARG A 1 72 ? -1.872 -3.434 7.052 1.00 85.00 72 ARG A N 1
ATOM 530 C CA . ARG A 1 72 ? -1.701 -3.006 8.448 1.00 85.00 72 ARG A CA 1
ATOM 531 C C . ARG A 1 72 ? -2.772 -1.998 8.878 1.00 85.00 72 ARG A C 1
ATOM 533 O O . ARG A 1 72 ? -3.252 -2.067 10.007 1.00 85.00 72 ARG A O 1
ATOM 540 N N . SER A 1 73 ? -3.168 -1.084 7.992 1.00 85.25 73 SER A N 1
ATOM 541 C CA . SER A 1 73 ? -4.214 -0.090 8.267 1.00 85.25 73 SER A CA 1
ATOM 542 C C . SER A 1 73 ? -5.609 -0.714 8.295 1.00 85.25 73 SER A C 1
ATOM 544 O O . SER A 1 73 ? -6.390 -0.393 9.188 1.00 85.25 73 SER A O 1
ATOM 546 N N . VAL A 1 74 ? -5.914 -1.642 7.380 1.00 86.56 74 VAL A N 1
ATOM 547 C CA . VAL A 1 74 ? -7.182 -2.395 7.372 1.00 86.56 74 VAL A CA 1
ATOM 548 C C . VAL A 1 74 ? -7.326 -3.222 8.644 1.00 86.56 74 VAL A C 1
ATOM 550 O O . VAL A 1 74 ? -8.371 -3.164 9.293 1.00 86.56 74 VAL A O 1
ATOM 553 N N . ASP A 1 75 ? -6.285 -3.951 9.044 1.00 84.06 75 ASP A N 1
ATOM 554 C CA . ASP A 1 75 ? -6.323 -4.746 10.273 1.00 84.06 75 ASP A CA 1
ATOM 555 C C . ASP A 1 75 ? -6.459 -3.869 11.520 1.00 84.06 75 ASP A C 1
ATOM 557 O O . ASP A 1 75 ? -7.256 -4.184 12.407 1.00 84.06 75 ASP A O 1
ATOM 561 N N . GLY A 1 76 ? -5.757 -2.733 11.570 1.00 79.12 76 GLY A N 1
ATOM 562 C CA . GLY A 1 76 ? -5.894 -1.757 12.650 1.00 79.12 76 GLY A CA 1
ATOM 563 C C . GLY A 1 76 ? -7.302 -1.155 12.741 1.00 79.12 76 GLY A C 1
ATOM 564 O O . GLY A 1 76 ? -7.862 -1.048 13.831 1.00 79.12 76 GLY A O 1
ATOM 565 N N . LEU A 1 77 ? -7.910 -0.812 11.602 1.00 83.44 77 LEU A N 1
ATOM 566 C CA . LEU A 1 77 ? -9.282 -0.298 11.543 1.00 83.44 77 LEU A CA 1
ATOM 567 C C . LEU A 1 77 ? -10.316 -1.360 11.938 1.00 83.44 77 LEU A C 1
ATOM 569 O O . LEU A 1 77 ? -11.242 -1.048 12.681 1.00 83.44 77 LEU A O 1
ATOM 573 N N . ARG A 1 78 ? -10.129 -2.624 11.531 1.00 82.00 78 ARG A N 1
ATOM 574 C CA . ARG A 1 78 ? -10.990 -3.749 11.943 1.00 82.00 78 ARG A CA 1
ATOM 575 C C . ARG A 1 78 ? -10.974 -3.984 13.451 1.00 82.00 78 ARG A C 1
ATOM 577 O O . ARG A 1 78 ? -11.986 -4.398 14.008 1.00 82.00 78 ARG A O 1
ATOM 584 N N . VAL A 1 79 ? -9.841 -3.751 14.115 1.00 77.56 79 VAL A N 1
ATOM 585 C CA . VAL A 1 79 ? -9.756 -3.825 15.583 1.00 77.56 79 VAL A CA 1
ATOM 586 C C . VAL A 1 79 ? -10.570 -2.701 16.228 1.00 77.56 79 VAL A C 1
ATOM 588 O O . VAL A 1 79 ? -11.304 -2.960 17.174 1.00 77.56 79 VAL A O 1
ATOM 591 N N . LEU A 1 80 ? -10.513 -1.481 15.683 1.00 73.88 80 LEU A N 1
ATOM 592 C CA . LEU A 1 80 ? -11.322 -0.357 16.174 1.00 73.88 80 LEU A CA 1
ATOM 593 C C . LEU A 1 80 ? -12.828 -0.528 15.918 1.00 73.88 80 LEU A C 1
ATOM 595 O O . LEU A 1 80 ? -13.634 -0.013 16.689 1.00 73.88 80 LEU A O 1
ATOM 599 N N . ASP A 1 81 ? -13.215 -1.210 14.838 1.00 76.94 81 ASP A N 1
ATOM 600 C CA . ASP A 1 81 ? -14.625 -1.475 14.517 1.00 76.94 81 ASP A CA 1
ATOM 601 C C . ASP A 1 81 ? -15.245 -2.568 15.390 1.00 76.94 81 ASP A C 1
ATOM 603 O O . ASP A 1 81 ? -16.446 -2.531 15.640 1.00 76.94 81 ASP A O 1
ATOM 607 N N . ARG A 1 82 ? -14.447 -3.522 15.888 1.00 72.00 82 ARG A N 1
ATOM 608 C CA . ARG A 1 82 ? -14.960 -4.593 16.755 1.00 72.00 82 ARG A CA 1
ATOM 609 C C . ARG A 1 82 ? -15.350 -4.119 18.158 1.00 72.00 82 ARG A C 1
ATOM 611 O O . ARG A 1 82 ? -16.121 -4.822 18.800 1.00 72.00 82 ARG A O 1
ATOM 618 N N . GLY A 1 83 ? -14.884 -2.944 18.600 1.00 58.94 83 GLY A N 1
ATOM 619 C CA . GLY A 1 83 ? -15.132 -2.431 19.954 1.00 58.94 83 GLY A CA 1
ATOM 620 C C . GLY A 1 83 ? -14.614 -3.376 21.054 1.00 58.94 83 GLY A C 1
ATOM 621 O O . GLY A 1 83 ? -14.152 -4.478 20.754 1.00 58.94 8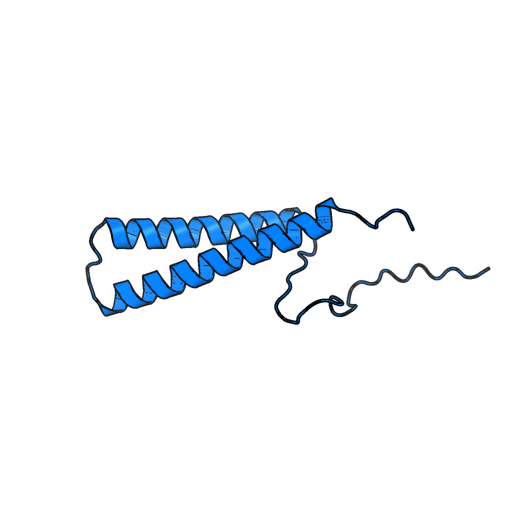3 GLY A O 1
ATOM 622 N N . PRO A 1 84 ? -14.636 -2.974 22.337 1.00 51.88 84 PRO A N 1
ATOM 623 C CA . PRO A 1 84 ? -14.507 -3.949 23.414 1.00 51.88 84 PRO A CA 1
ATOM 624 C C . PRO A 1 84 ? -15.664 -4.942 23.255 1.00 51.88 84 PRO A C 1
ATOM 626 O O . PRO A 1 84 ? -16.828 -4.536 23.247 1.00 51.88 84 PRO A O 1
ATOM 629 N N . GLY A 1 85 ? -15.349 -6.219 23.035 1.00 41.44 85 GLY A N 1
ATOM 630 C CA . GLY A 1 85 ? -16.367 -7.264 23.016 1.00 41.44 85 GLY A CA 1
ATOM 631 C C . GLY A 1 85 ? -17.158 -7.243 24.330 1.00 41.44 85 GLY A C 1
ATOM 632 O O . GLY A 1 85 ? -16.611 -6.809 25.346 1.00 41.44 85 GLY A O 1
ATOM 633 N N . PRO A 1 86 ? -18.436 -7.656 24.323 1.00 45.59 86 PRO A N 1
ATOM 634 C CA . PRO A 1 86 ? -19.180 -7.848 25.558 1.00 45.59 86 PRO A CA 1
ATOM 635 C C . PRO A 1 86 ? -18.517 -8.992 26.337 1.00 45.59 86 PRO A C 1
ATOM 637 O O . PRO A 1 86 ? -18.739 -10.160 26.021 1.00 45.59 86 PRO A O 1
ATOM 640 N N . GLU A 1 87 ? -17.655 -8.643 27.289 1.00 47.91 87 GLU A N 1
ATOM 641 C CA . GLU A 1 87 ? -17.281 -9.520 28.403 1.00 47.91 87 GLU A CA 1
ATOM 642 C C . GLU A 1 87 ? -18.284 -9.349 29.545 1.00 47.91 87 GLU A C 1
ATOM 644 O O . GLU A 1 87 ? -18.627 -8.182 29.862 1.00 47.91 87 GLU A O 1
#

Solvent-accessible surface area (backbone atoms only — not comparable to full-atom values): 5066 Å² total; per-residue (Å²): 142,82,84,80,81,69,76,74,81,79,65,74,68,96,57,62,94,86,65,51,71,50,95,44,70,6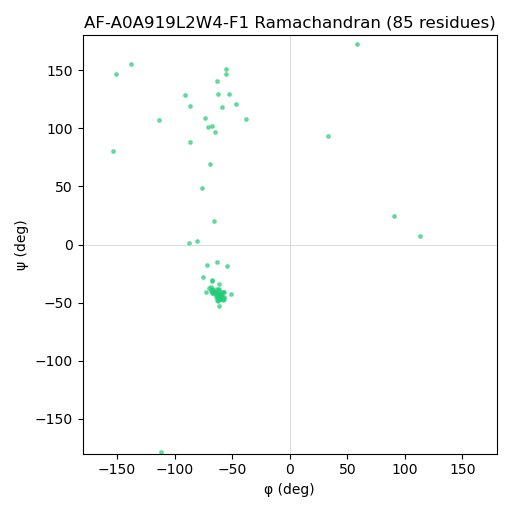8,55,19,51,50,44,27,52,51,11,49,51,39,30,50,51,26,51,50,46,56,73,74,62,46,97,40,72,72,57,43,53,52,34,51,53,46,23,53,52,12,50,52,38,30,54,39,20,53,56,19,44,52,57,64,71,60,53,85,67,93,124

Nearest PDB structures (foldseek):
  8vc9-assembly3_F  TM=8.173E-01  e=4.666E+00  Leptospira interrogans serovar Copenhageni
  4l8j-assembly1_A-2  TM=5.854E-01  e=1.790E+00  Bacteroides eggerthii DSM 20697
  2f1m-assembly1_B  TM=5.756E-01  e=5.846E+00  Escherichia coli

Organism: NCBI:txid68272

Foldseek 3Di:
DDDPPPPPPDDCPPDDPLADQDPDLVRLVVLLVVLVVLLVVLVVCVVVPPPDPVVNVVSVVSNVVSVSSNVNSVRNNVVVVCPPPDD

pLDDT: mean 76.64, std 17.98, range [40.97, 95.0]